Protein AF-A0A7R9DHL1-F1 (afdb_monomer)

Secondary structure (DSSP, 8-state):
--TTSSSPPP--HHHHHHHH-SS-EEEE-STTHHHHHHHHHHHHHHHHHHHHHHHHH--S-PPPPP-GGG-EEEESS-TT------TTS-TTHHHHHHH-HHHHHT-TT----S-TT-TTSHHHHHHHHHHHHHHHHHHHHSPPP-

Organism: Timema cristinae (NCBI:txid61476)

Solvent-accessible surface area (backbone atoms only — not comparable to full-atom values): 8858 Å² total; per-residue (Å²): 96,45,98,81,67,83,44,86,60,90,76,58,61,58,58,52,50,66,75,68,51,72,72,40,77,46,77,38,78,45,59,26,22,29,46,56,57,54,51,44,53,56,40,45,57,49,53,48,53,54,46,53,55,52,51,73,71,44,94,60,93,73,76,81,75,83,59,60,86,59,45,48,76,47,54,60,34,49,53,91,36,72,69,78,84,55,85,90,50,63,90,56,46,53,55,37,50,75,76,38,45,69,53,57,74,68,45,74,84,73,89,67,65,65,40,70,87,38,64,91,24,67,36,5,38,52,46,50,52,50,50,54,51,54,52,49,51,48,66,73,70,50,82,79,84,129

Radius of gyration: 20.87 Å; Cα contacts (8 Å, |Δi|>4): 141; chains: 1; bounding box: 52×32×58 Å

Mean predicted aligned error: 5.79 Å

Foldseek 3Di:
DPPVPPDDDDDQLLVVCVVVAPDEEEEAQFWLQQVSVVSNVVSQVVQQVVLVVVPVVDPDPDDDRGRNVNYHYHYPDHNHGGDDPDPQADSSNVVCCVPPVLCVVVGPDDDADDDCCDCVGPNVVSNVVVVVVVVVCCVVPDDDDD

Sequence (146 aa):
FFQTYTQYIPLSVYDLQTWMGVPSIYVYDCSNAGIIVDSFKQFAEQHEKEYEQVALQNRGPANPPPSFKYCIQLAACAANQILPMNPDLPADIFTSCLTTPIKIALKWPTRIPGQLNDRRTMLGELNWIFTAITDTIAWNTLPRGE

Nearest PDB structures (foldseek):
  7uxh-assembly1_E  TM=9.152E-01  e=3.691E-14  Homo sapiens

pLDDT: mean 91.0, std 9.17, range [41.81, 98.44]

Structure (mmCIF, N/CA/C/O backbone):
data_AF-A0A7R9DHL1-F1
#
_entry.id   AF-A0A7R9DHL1-F1
#
loop_
_atom_site.group_PDB
_atom_site.id
_atom_site.type_symbol
_atom_site.label_atom_id
_atom_site.label_alt_id
_atom_site.label_comp_id
_atom_site.label_asym_id
_atom_site.label_entity_id
_atom_site.label_seq_id
_atom_site.pdbx_PDB_ins_code
_atom_site.Cartn_x
_atom_site.Cartn_y
_atom_site.Cartn_z
_atom_site.occupancy
_atom_site.B_iso_or_equiv
_atom_site.auth_seq_id
_atom_site.auth_comp_id
_atom_site.auth_asym_id
_atom_site.auth_atom_id
_atom_site.pdbx_PDB_model_num
ATOM 1 N N . PHE A 1 1 ? 8.910 12.289 13.750 1.00 83.50 1 PHE A N 1
ATOM 2 C CA . PHE A 1 1 ? 10.276 12.537 14.258 1.00 83.50 1 PHE A CA 1
ATOM 3 C C . PHE A 1 1 ? 10.240 13.684 15.245 1.00 83.50 1 PHE A C 1
ATOM 5 O O . PHE A 1 1 ? 9.413 14.574 15.072 1.00 83.50 1 PHE A O 1
ATOM 12 N N . PHE A 1 2 ? 11.116 13.683 16.252 1.00 85.31 2 PHE A N 1
ATOM 13 C CA . PHE A 1 2 ? 11.370 14.906 17.021 1.00 85.31 2 PHE A CA 1
ATOM 14 C C . PHE A 1 2 ? 11.989 15.972 16.105 1.00 85.31 2 PHE A C 1
ATOM 16 O O . PHE A 1 2 ? 12.548 15.628 15.064 1.00 85.31 2 PHE A O 1
ATOM 23 N N . GLN A 1 3 ? 11.899 17.252 16.469 1.00 83.50 3 GLN A N 1
ATOM 24 C CA . GLN A 1 3 ? 12.287 18.373 15.597 1.00 83.50 3 GLN A CA 1
ATOM 25 C C . GLN A 1 3 ? 13.745 18.296 15.099 1.00 83.50 3 GLN A C 1
ATOM 27 O O . GLN A 1 3 ? 14.070 18.825 14.041 1.00 83.50 3 GLN A O 1
ATOM 32 N N . THR A 1 4 ? 14.615 17.600 15.834 1.00 91.19 4 THR A N 1
ATOM 33 C CA . THR A 1 4 ? 16.025 17.370 15.484 1.00 91.19 4 THR A CA 1
ATOM 34 C C . THR A 1 4 ? 16.271 16.127 14.622 1.00 91.19 4 THR A C 1
ATOM 36 O O . THR A 1 4 ? 17.418 15.849 14.295 1.00 91.19 4 THR A O 1
ATOM 39 N N . TYR A 1 5 ? 15.239 15.349 14.280 1.00 88.38 5 TYR A N 1
ATOM 40 C CA . TYR A 1 5 ? 15.317 14.103 13.497 1.00 88.38 5 TYR A CA 1
ATOM 41 C C . TYR A 1 5 ? 16.211 12.998 14.085 1.00 88.38 5 TYR A C 1
ATOM 43 O O . TYR A 1 5 ? 16.538 12.032 13.405 1.00 88.38 5 TYR A O 1
ATOM 51 N N . THR A 1 6 ? 16.571 13.095 15.365 1.00 91.12 6 THR A N 1
ATOM 52 C CA . THR A 1 6 ? 17.427 12.109 16.046 1.00 91.12 6 THR A CA 1
ATOM 53 C C . THR A 1 6 ? 16.645 10.990 16.727 1.00 91.12 6 THR A C 1
ATOM 55 O O . THR A 1 6 ? 17.228 9.982 17.115 1.00 91.12 6 THR A O 1
ATOM 58 N N . GLN A 1 7 ? 15.332 11.163 16.898 1.00 88.56 7 GLN A N 1
ATOM 59 C CA . GLN A 1 7 ? 14.464 10.209 17.583 1.00 88.56 7 GLN A CA 1
ATOM 60 C C . GLN A 1 7 ? 13.172 9.977 16.800 1.00 88.56 7 GLN A C 1
ATOM 62 O O . GLN A 1 7 ? 12.530 10.915 16.301 1.00 88.56 7 GLN A O 1
ATOM 67 N N . TYR A 1 8 ? 12.775 8.708 16.741 1.00 91.19 8 TYR A N 1
ATOM 68 C CA . TYR A 1 8 ? 11.456 8.295 16.287 1.00 91.19 8 TYR A CA 1
ATOM 69 C C . TYR A 1 8 ? 10.449 8.535 17.411 1.00 91.19 8 TYR A C 1
ATOM 71 O O . TYR A 1 8 ? 10.680 8.143 18.552 1.00 91.19 8 TYR A O 1
ATOM 79 N N . ILE A 1 9 ? 9.338 9.190 17.080 1.00 94.19 9 ILE A N 1
ATOM 80 C CA . ILE A 1 9 ? 8.208 9.359 17.997 1.00 94.19 9 ILE A CA 1
ATOM 81 C C . ILE A 1 9 ? 7.159 8.337 17.563 1.00 94.19 9 ILE A C 1
ATOM 83 O O . ILE A 1 9 ? 6.799 8.357 16.381 1.00 94.19 9 ILE A O 1
ATOM 87 N N . PRO A 1 10 ? 6.697 7.444 18.455 1.00 94.44 10 PRO A N 1
ATOM 88 C CA . PRO A 1 10 ? 5.638 6.509 18.117 1.00 94.44 10 PRO A CA 1
ATOM 89 C C . PRO A 1 10 ? 4.345 7.278 17.832 1.00 94.44 10 PRO A C 1
ATOM 91 O O . PRO A 1 10 ? 3.994 8.207 18.557 1.00 94.44 10 PRO A O 1
ATOM 94 N N . LEU A 1 11 ? 3.645 6.880 16.773 1.00 94.56 11 LEU A N 1
ATOM 95 C CA . LEU A 1 11 ? 2.317 7.379 16.439 1.00 94.56 11 LEU A CA 1
ATOM 96 C C . LEU A 1 11 ? 1.313 6.242 16.620 1.00 94.56 11 LEU A C 1
ATOM 98 O O . LEU A 1 11 ? 1.523 5.150 16.092 1.00 94.56 11 LEU A O 1
ATOM 102 N N . SER A 1 12 ? 0.232 6.501 17.354 1.00 95.50 12 SER A N 1
ATOM 103 C CA . SER A 1 12 ? -0.844 5.529 17.530 1.00 95.50 12 SER A CA 1
ATOM 104 C C . SER A 1 12 ? -1.665 5.386 16.249 1.00 95.50 12 SER A C 1
ATOM 106 O O . SER A 1 12 ? -2.040 6.377 15.621 1.00 95.50 12 SER A O 1
ATOM 108 N N . VAL A 1 13 ? -1.996 4.146 15.884 1.00 95.56 13 VAL A N 1
ATOM 109 C CA . VAL A 1 13 ? -2.911 3.868 14.765 1.00 95.56 13 VAL A CA 1
ATOM 110 C C . VAL A 1 13 ? -4.326 4.373 15.076 1.00 95.56 13 VAL A C 1
ATOM 112 O O . VAL A 1 13 ? -5.003 4.852 14.172 1.00 95.56 13 VAL A O 1
ATOM 115 N N . TYR A 1 14 ? -4.735 4.345 16.347 1.00 94.50 14 TYR A N 1
ATOM 116 C CA . TYR A 1 14 ? -6.008 4.900 16.819 1.00 94.50 14 TYR A CA 1
ATOM 117 C C . TYR A 1 14 ? -6.125 6.407 16.526 1.00 94.50 14 TYR A C 1
ATOM 119 O O . TYR A 1 14 ? -7.103 6.885 15.946 1.00 94.50 14 TYR A O 1
ATOM 127 N N . ASP A 1 15 ? -5.075 7.167 16.847 1.00 94.62 15 ASP A N 1
ATOM 128 C CA . ASP A 1 15 ? -5.051 8.609 16.586 1.00 94.62 15 ASP A CA 1
ATOM 129 C C . ASP A 1 15 ? -5.069 8.886 15.078 1.00 94.62 15 ASP A C 1
ATOM 131 O O . ASP A 1 15 ? -5.818 9.738 14.601 1.00 94.62 15 ASP A O 1
ATOM 135 N N . LEU A 1 16 ? -4.302 8.108 14.304 1.00 94.56 16 LEU A N 1
ATOM 136 C CA . LEU A 1 16 ? -4.268 8.214 12.846 1.00 94.56 16 LEU A CA 1
ATOM 137 C C . LEU A 1 16 ? -5.649 7.973 12.210 1.00 94.56 16 LEU A C 1
ATOM 139 O O . LEU A 1 16 ? -6.032 8.699 11.292 1.00 94.56 16 LEU A O 1
ATOM 143 N N . GLN A 1 17 ? -6.396 6.973 12.686 1.00 92.62 17 GLN A N 1
ATOM 144 C CA . GLN A 1 17 ? -7.772 6.706 12.252 1.00 92.62 17 GLN A CA 1
ATOM 145 C C . GLN A 1 17 ? -8.685 7.901 12.518 1.00 92.62 17 GLN A C 1
ATOM 147 O O . GLN A 1 17 ? -9.411 8.338 11.623 1.00 92.62 17 GLN A O 1
ATOM 152 N N . THR A 1 18 ? -8.595 8.459 13.725 1.00 90.81 18 THR A N 1
ATOM 153 C CA . THR A 1 18 ? -9.399 9.610 14.145 1.00 90.81 18 THR A CA 1
ATOM 154 C C . THR A 1 18 ? -9.125 10.842 13.284 1.00 90.81 18 THR A C 1
ATOM 156 O O . THR A 1 18 ? -10.057 11.539 12.891 1.00 90.81 18 THR A O 1
ATOM 159 N N . TRP A 1 19 ? -7.857 11.118 12.967 1.00 94.12 19 TRP A N 1
ATOM 160 C CA . TRP A 1 19 ? -7.483 12.305 12.190 1.00 94.12 19 TRP A CA 1
ATOM 161 C C . TRP A 1 19 ? -7.884 12.217 10.719 1.00 94.12 19 TRP A C 1
ATOM 163 O O . TRP A 1 19 ? -8.256 13.226 10.125 1.00 94.12 19 TRP A O 1
ATOM 173 N N . MET A 1 20 ? -7.785 11.027 10.125 1.00 93.56 20 MET A N 1
ATOM 174 C CA . MET A 1 20 ? -8.052 10.824 8.699 1.00 93.56 20 MET A CA 1
ATOM 175 C C . MET A 1 20 ? -9.540 10.637 8.393 1.00 93.56 20 MET A C 1
ATOM 177 O O . MET A 1 20 ? -9.999 11.036 7.324 1.00 93.56 20 MET A O 1
ATOM 181 N N . GLY A 1 21 ? -10.293 10.030 9.314 1.00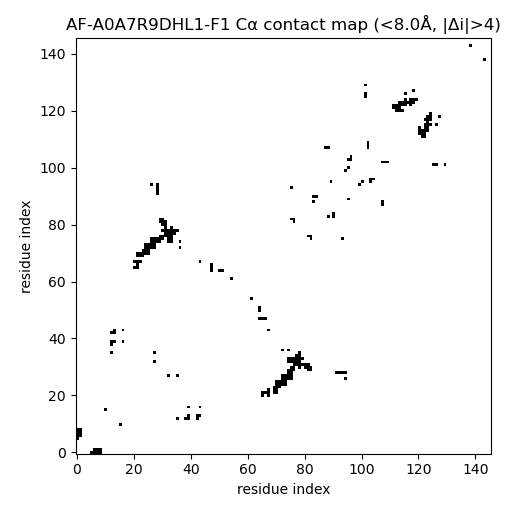 89.88 21 GLY A N 1
ATOM 182 C CA . GLY A 1 21 ? -11.707 9.729 9.122 1.00 89.88 21 GLY A CA 1
ATOM 183 C C . GLY A 1 21 ? -11.981 8.676 8.039 1.00 89.88 21 GLY A C 1
ATOM 184 O O . GLY A 1 21 ? -11.100 7.920 7.614 1.00 89.88 21 GLY A O 1
ATOM 185 N N . VAL A 1 22 ? -13.246 8.619 7.609 1.00 91.62 22 VAL A N 1
ATOM 186 C CA . VAL A 1 22 ? -13.775 7.638 6.647 1.00 91.62 22 VAL A CA 1
ATOM 187 C C . VAL A 1 22 ? -14.493 8.342 5.481 1.00 91.62 22 VAL A C 1
ATOM 189 O O . VAL A 1 22 ? -15.138 9.366 5.717 1.00 91.62 22 VAL A O 1
ATOM 192 N N . PRO A 1 23 ? -14.458 7.802 4.244 1.00 94.81 23 PRO A N 1
ATOM 193 C CA . PRO A 1 23 ? -13.642 6.675 3.780 1.00 94.81 23 PRO A CA 1
ATOM 194 C C . PRO A 1 23 ? -12.193 7.097 3.480 1.00 94.81 23 PRO A C 1
ATOM 196 O O . PRO A 1 23 ? -11.936 8.222 3.056 1.00 94.81 23 PRO A O 1
ATOM 199 N N . SER A 1 24 ? -11.240 6.183 3.659 1.00 95.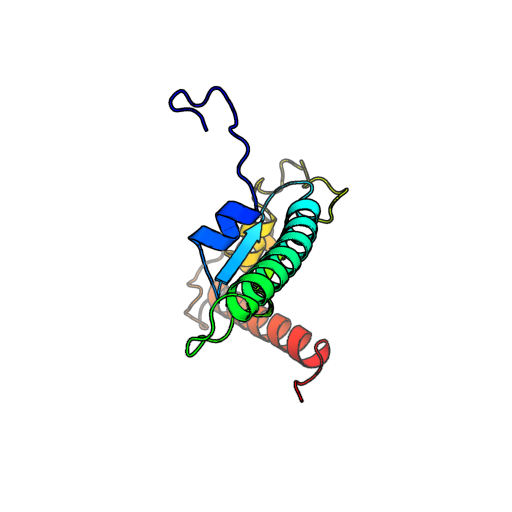69 24 SER A N 1
ATOM 200 C CA . SER A 1 24 ? -9.808 6.463 3.473 1.00 95.69 24 SER A CA 1
ATOM 201 C C . SER A 1 24 ? -9.043 5.257 2.914 1.00 95.69 24 SER A C 1
ATOM 203 O O . SER A 1 24 ? -9.460 4.109 3.065 1.00 95.69 24 SER A O 1
ATOM 205 N N . ILE A 1 25 ? -7.925 5.516 2.229 1.00 97.12 25 ILE A N 1
ATOM 206 C CA . ILE A 1 25 ? -7.006 4.488 1.723 1.00 97.12 25 ILE A CA 1
ATOM 207 C C . ILE A 1 25 ? -5.623 4.677 2.344 1.00 97.12 25 ILE A C 1
ATOM 209 O O . ILE A 1 25 ? -5.099 5.790 2.374 1.00 97.12 25 ILE A O 1
ATOM 213 N N . TYR A 1 26 ? -5.032 3.584 2.821 1.00 97.81 26 TYR A N 1
ATOM 214 C CA . TYR A 1 26 ? -3.714 3.569 3.448 1.00 97.81 26 TYR A CA 1
ATOM 215 C C . TYR A 1 26 ? -2.775 2.632 2.696 1.00 97.81 26 TYR A C 1
ATOM 217 O O . TYR A 1 26 ? -3.153 1.518 2.329 1.00 97.81 26 TYR A O 1
ATOM 225 N N . VAL A 1 27 ? -1.536 3.080 2.500 1.00 98.25 27 VAL A N 1
ATOM 226 C CA . VAL A 1 27 ? -0.464 2.301 1.876 1.00 98.25 27 VAL A CA 1
ATOM 227 C C . VAL A 1 27 ? 0.718 2.265 2.841 1.00 98.25 27 VAL A C 1
ATOM 229 O O . VAL A 1 27 ? 1.294 3.306 3.153 1.00 98.25 27 VAL A O 1
ATOM 232 N N . TYR A 1 28 ? 1.064 1.074 3.327 1.00 98.06 28 TYR A N 1
ATOM 233 C CA . TYR A 1 28 ? 2.157 0.850 4.273 1.00 98.06 28 TYR A CA 1
ATOM 234 C C . TYR A 1 28 ? 3.324 0.155 3.572 1.00 98.06 28 TYR A C 1
ATOM 236 O O . TYR A 1 28 ? 3.323 -1.067 3.403 1.00 98.06 28 TYR A O 1
ATOM 244 N N . ASP A 1 29 ? 4.322 0.941 3.170 1.00 98.12 29 ASP A N 1
ATOM 245 C CA . ASP A 1 29 ? 5.574 0.442 2.596 1.00 98.12 29 ASP A CA 1
ATOM 246 C C . ASP A 1 29 ? 6.664 0.367 3.669 1.00 98.12 29 ASP A C 1
ATOM 248 O O . ASP A 1 29 ? 7.502 1.256 3.826 1.00 98.12 29 ASP A O 1
ATOM 252 N N . CYS A 1 30 ? 6.577 -0.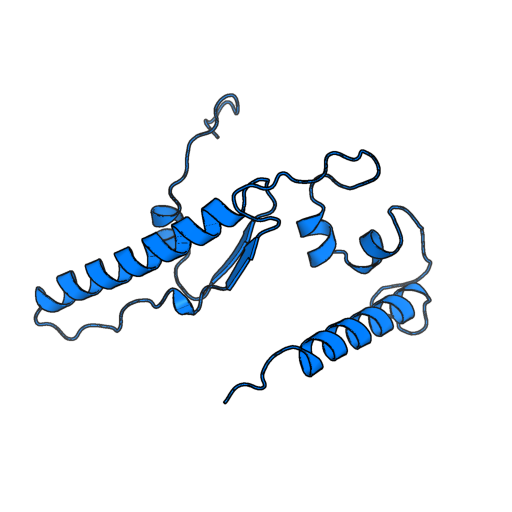670 4.498 1.00 97.44 30 CYS A N 1
ATOM 253 C CA . CYS A 1 30 ? 7.542 -0.940 5.552 1.00 97.44 30 CYS A CA 1
ATOM 254 C C . CYS A 1 30 ? 7.600 -2.436 5.888 1.00 97.44 30 CYS A C 1
ATOM 256 O O . CYS A 1 30 ? 6.698 -3.215 5.569 1.00 97.44 30 CYS A O 1
ATOM 258 N N . SER A 1 31 ? 8.683 -2.840 6.552 1.00 98.00 31 SER A N 1
ATOM 259 C CA . SER A 1 31 ? 8.782 -4.169 7.163 1.00 98.00 31 SER A CA 1
ATOM 260 C C . SER A 1 31 ? 7.742 -4.319 8.271 1.00 98.00 31 SER A C 1
ATOM 262 O O . SER A 1 31 ? 7.416 -3.350 8.956 1.00 98.00 31 SER A O 1
ATOM 264 N N . ASN A 1 32 ? 7.237 -5.537 8.454 1.00 98.12 32 ASN A N 1
ATOM 265 C CA . ASN A 1 32 ? 6.213 -5.876 9.439 1.00 98.12 32 ASN A CA 1
ATOM 266 C C . ASN A 1 32 ? 4.887 -5.106 9.259 1.00 98.12 32 ASN A C 1
ATOM 268 O O . ASN A 1 32 ? 4.114 -4.989 10.210 1.00 98.12 32 ASN A O 1
ATOM 272 N N . ALA A 1 33 ? 4.588 -4.609 8.050 1.00 98.38 33 ALA A N 1
ATOM 273 C CA . ALA A 1 33 ? 3.405 -3.786 7.770 1.00 98.38 33 ALA A CA 1
ATOM 274 C C . ALA A 1 33 ? 2.073 -4.451 8.164 1.00 98.38 33 ALA A C 1
ATOM 276 O O . ALA A 1 33 ? 1.128 -3.758 8.540 1.00 98.38 33 ALA A O 1
ATOM 277 N N . GLY A 1 34 ? 1.999 -5.787 8.154 1.00 98.25 34 GLY A N 1
ATOM 278 C CA . GLY A 1 34 ? 0.831 -6.527 8.639 1.00 98.25 34 GLY A CA 1
ATOM 279 C C . GLY A 1 34 ? 0.446 -6.209 10.091 1.00 98.25 34 GLY A C 1
ATOM 280 O O . GLY A 1 34 ? -0.741 -6.195 10.394 1.00 98.25 34 GLY A O 1
ATOM 281 N N . ILE A 1 35 ? 1.406 -5.846 10.957 1.00 98.25 35 ILE A N 1
ATOM 282 C CA . ILE A 1 35 ? 1.116 -5.409 12.336 1.00 98.25 35 ILE A CA 1
ATOM 283 C C . ILE A 1 35 ? 0.200 -4.182 12.323 1.00 98.25 35 ILE A C 1
ATOM 285 O O . ILE A 1 35 ? -0.751 -4.114 13.094 1.00 98.25 35 ILE A O 1
ATOM 289 N N . ILE A 1 36 ? 0.461 -3.229 11.423 1.00 98.12 36 ILE A N 1
ATOM 290 C CA . ILE A 1 36 ? -0.321 -1.994 11.321 1.00 98.12 36 ILE A CA 1
ATOM 291 C C . ILE A 1 36 ? -1.759 -2.322 10.912 1.00 98.12 36 ILE A C 1
ATOM 293 O O . ILE A 1 36 ? -2.692 -1.795 11.512 1.00 98.12 36 ILE A O 1
ATOM 297 N N . VAL A 1 37 ? -1.939 -3.229 9.947 1.00 97.75 37 VAL A N 1
ATOM 298 C CA . VAL A 1 37 ? -3.268 -3.658 9.479 1.00 97.75 37 VAL A CA 1
ATOM 299 C C . VAL A 1 37 ? -4.054 -4.357 10.587 1.00 97.75 37 VAL A C 1
ATOM 301 O O . VAL A 1 37 ? -5.242 -4.081 10.767 1.00 97.75 37 VAL A O 1
ATOM 304 N N . ASP A 1 38 ? -3.403 -5.238 11.345 1.00 97.38 38 ASP A N 1
ATOM 305 C CA . ASP A 1 38 ? -4.039 -5.956 12.451 1.00 97.38 38 ASP A CA 1
ATOM 306 C C . ASP A 1 38 ? -4.430 -4.996 13.583 1.00 97.38 38 ASP A C 1
ATOM 308 O O . ASP A 1 38 ? -5.565 -5.033 14.063 1.00 97.38 38 ASP A O 1
ATOM 312 N N . SER A 1 39 ? -3.539 -4.071 13.953 1.00 97.19 39 SER A N 1
ATOM 313 C CA . SER A 1 39 ? -3.840 -3.014 14.923 1.00 97.19 39 SER A CA 1
ATOM 314 C C . SER A 1 39 ? -4.963 -2.092 14.445 1.00 97.19 39 SER A C 1
ATOM 316 O O . SER A 1 39 ? -5.846 -1.757 15.230 1.00 97.19 39 SER A O 1
ATOM 318 N N . PHE A 1 40 ? -4.989 -1.716 13.163 1.00 97.00 40 PHE A N 1
ATOM 319 C CA . PHE A 1 40 ? -6.054 -0.885 12.597 1.00 97.00 40 PHE A CA 1
ATOM 320 C C . PHE A 1 40 ? -7.424 -1.539 12.783 1.00 97.00 40 PHE A C 1
ATOM 322 O O . PHE A 1 40 ? -8.369 -0.874 13.199 1.00 97.00 40 PHE A O 1
ATOM 329 N N . LYS A 1 41 ? -7.549 -2.844 12.515 1.00 95.19 41 LYS A N 1
ATOM 330 C CA . LYS A 1 41 ? -8.817 -3.567 12.708 1.00 95.19 41 LYS A CA 1
ATOM 331 C C . LYS A 1 41 ? -9.261 -3.552 14.170 1.00 95.19 41 LYS A C 1
ATOM 333 O O . LYS A 1 41 ? -10.410 -3.228 14.446 1.00 95.19 41 LYS A O 1
ATOM 338 N N . GLN A 1 42 ? -8.341 -3.828 15.095 1.00 95.62 42 GLN A N 1
ATOM 339 C CA . GLN A 1 42 ? -8.632 -3.804 16.532 1.00 95.62 42 GLN A CA 1
ATOM 340 C C . GLN A 1 42 ? -9.110 -2.420 16.993 1.00 95.62 42 GLN A C 1
ATOM 342 O O . GLN A 1 42 ? -10.103 -2.311 17.710 1.00 95.62 42 GLN A O 1
ATOM 347 N N . PHE A 1 43 ? -8.439 -1.355 16.552 1.00 95.19 43 PHE A N 1
ATOM 348 C CA . PHE A 1 43 ? -8.818 0.012 16.906 1.00 95.19 43 PHE A CA 1
ATOM 349 C C . PHE A 1 43 ? -10.105 0.480 16.218 1.00 95.19 43 PHE A C 1
ATOM 351 O O . PHE A 1 43 ? -10.874 1.220 16.824 1.00 95.19 43 PHE A O 1
ATOM 358 N N . ALA A 1 44 ? -10.404 -0.010 15.013 1.00 93.50 44 ALA A N 1
ATOM 359 C CA . ALA A 1 44 ? -11.678 0.243 14.346 1.00 93.50 44 ALA A CA 1
ATOM 360 C C . ALA A 1 44 ? -12.864 -0.357 15.126 1.00 93.50 44 ALA A C 1
ATOM 362 O O . ALA A 1 44 ? -13.859 0.331 15.341 1.00 93.50 44 ALA A O 1
ATOM 363 N N . GLU A 1 45 ? -12.743 -1.602 15.602 1.00 92.44 45 GLU A N 1
ATOM 364 C CA . GLU A 1 45 ? -13.759 -2.233 16.462 1.00 92.44 45 GLU A CA 1
ATOM 365 C C . GLU A 1 45 ? -13.913 -1.500 17.802 1.00 92.44 45 GLU A C 1
ATOM 367 O O . GLU A 1 45 ? -15.016 -1.382 18.337 1.00 92.44 45 GLU A O 1
ATOM 372 N N . GLN A 1 46 ? -12.804 -1.009 18.361 1.00 92.31 46 GLN A N 1
ATOM 373 C CA . GLN A 1 46 ? -12.821 -0.220 19.589 1.00 92.31 46 GLN A CA 1
ATOM 374 C C . GLN A 1 46 ? -13.557 1.116 19.389 1.00 92.31 46 GLN A C 1
ATOM 376 O O . GLN A 1 46 ? -14.423 1.453 20.194 1.00 92.31 46 GLN A O 1
ATOM 381 N N . HIS A 1 47 ? -13.275 1.834 18.298 1.00 89.94 47 HIS A N 1
ATOM 382 C CA . HIS A 1 47 ? -13.964 3.077 17.940 1.00 89.94 47 HIS A CA 1
ATOM 383 C C . HIS A 1 47 ? -15.480 2.896 17.804 1.00 89.94 47 HIS A C 1
ATOM 385 O O . HIS A 1 47 ? -16.247 3.742 18.263 1.00 89.94 47 HIS A O 1
ATOM 391 N N . GLU A 1 48 ? -15.918 1.798 17.184 1.00 88.25 48 GLU A N 1
ATOM 392 C CA . GLU A 1 48 ? -17.340 1.492 17.016 1.00 88.25 48 GLU A CA 1
ATOM 393 C C . GLU A 1 48 ? -18.029 1.278 18.374 1.00 88.25 48 GLU A C 1
ATOM 395 O O . GLU A 1 48 ? -19.035 1.929 18.663 1.00 88.25 48 GLU A O 1
ATOM 400 N N . LYS A 1 49 ? -17.428 0.472 19.262 1.00 89.25 49 LYS A N 1
ATOM 401 C CA . LYS A 1 49 ? -17.943 0.237 20.625 1.00 89.25 49 LYS A CA 1
ATOM 402 C C . LYS A 1 49 ? -18.036 1.521 21.448 1.00 89.25 49 LYS A C 1
ATOM 404 O O . LYS A 1 49 ? -19.011 1.721 22.171 1.00 89.25 49 LYS A O 1
ATOM 409 N N . GLU A 1 50 ? -17.030 2.388 21.367 1.00 89.31 50 GLU A N 1
ATOM 410 C CA . GLU A 1 50 ? -17.035 3.671 22.078 1.00 89.31 50 GLU A CA 1
ATOM 411 C C . GLU A 1 50 ? -18.148 4.593 21.569 1.00 89.31 50 GLU A C 1
ATOM 413 O O . GLU A 1 50 ? -18.840 5.231 22.366 1.00 89.31 50 GLU A O 1
ATOM 418 N N . TYR A 1 51 ? -18.386 4.614 20.255 1.00 85.25 51 TYR A N 1
ATOM 419 C CA . TYR A 1 51 ? -19.476 5.392 19.674 1.00 85.25 51 TYR A CA 1
ATOM 420 C C . TYR A 1 51 ? -20.849 4.893 20.136 1.00 85.25 51 TYR A C 1
ATOM 422 O O . TYR A 1 51 ? -21.704 5.695 20.515 1.00 85.25 51 TYR A O 1
ATOM 430 N N . GLU A 1 52 ? -21.059 3.574 20.156 1.00 85.19 52 GLU A N 1
ATOM 431 C CA . GLU A 1 52 ? -22.295 2.964 20.656 1.00 85.19 52 GLU A CA 1
ATOM 432 C C . GLU A 1 52 ? -22.558 3.327 22.124 1.00 85.19 52 GLU A C 1
ATOM 434 O O . GLU A 1 52 ? -23.680 3.683 22.489 1.00 85.19 52 GLU A O 1
ATOM 439 N N . GLN A 1 53 ? -21.525 3.309 22.971 1.00 86.44 53 GLN A N 1
ATOM 440 C CA . GLN A 1 53 ? -21.648 3.698 24.379 1.00 86.44 53 GLN A CA 1
ATOM 441 C C . GLN A 1 53 ? -22.051 5.167 24.546 1.00 86.44 53 GLN A C 1
ATOM 443 O O . GLN A 1 53 ? -22.937 5.475 25.348 1.00 86.44 53 GLN A O 1
ATOM 448 N N . VAL A 1 54 ? -21.447 6.071 23.770 1.00 84.75 54 VAL A N 1
ATOM 449 C CA . VAL A 1 54 ? -21.800 7.500 23.786 1.00 84.75 54 VAL A CA 1
ATOM 450 C C . VAL A 1 54 ? -23.228 7.717 23.277 1.00 84.75 54 VAL A C 1
ATOM 452 O O . VAL A 1 54 ? -23.972 8.517 23.851 1.00 84.75 54 VAL A O 1
ATOM 455 N N . ALA A 1 55 ? -23.649 6.983 22.245 1.00 82.75 55 ALA A N 1
ATOM 456 C CA . ALA A 1 55 ? -25.008 7.051 21.713 1.00 82.75 55 ALA A CA 1
ATOM 457 C C . ALA A 1 55 ? -26.059 6.573 22.731 1.00 82.75 55 ALA A C 1
ATOM 459 O O . ALA A 1 55 ? -27.114 7.189 22.858 1.00 82.75 55 ALA A O 1
ATOM 460 N N . LEU A 1 56 ? -25.766 5.529 23.514 1.00 81.69 56 LEU A N 1
ATOM 461 C CA . LEU A 1 56 ? -26.649 5.055 24.589 1.00 81.69 56 LEU A CA 1
ATOM 462 C C . LEU A 1 56 ? -26.797 6.075 25.731 1.00 81.69 56 LEU A C 1
ATOM 464 O O . LEU A 1 56 ? -27.845 6.135 26.379 1.00 81.69 56 LEU A O 1
ATOM 468 N N . GLN A 1 57 ? -25.761 6.878 25.989 1.00 81.94 57 GLN A N 1
ATOM 469 C CA . GLN A 1 57 ? -25.780 7.923 27.017 1.00 81.94 57 GLN A CA 1
ATOM 470 C C . GLN A 1 57 ? -26.502 9.198 26.549 1.00 81.94 57 GLN A C 1
ATOM 472 O O . GLN A 1 57 ? -27.197 9.838 27.342 1.00 81.94 57 GLN A O 1
ATOM 477 N N . ASN A 1 58 ? -26.396 9.550 25.266 1.00 76.25 58 ASN A N 1
ATOM 478 C CA . ASN A 1 58 ? -27.016 10.744 24.695 1.00 76.25 58 ASN A CA 1
ATOM 479 C C . ASN A 1 58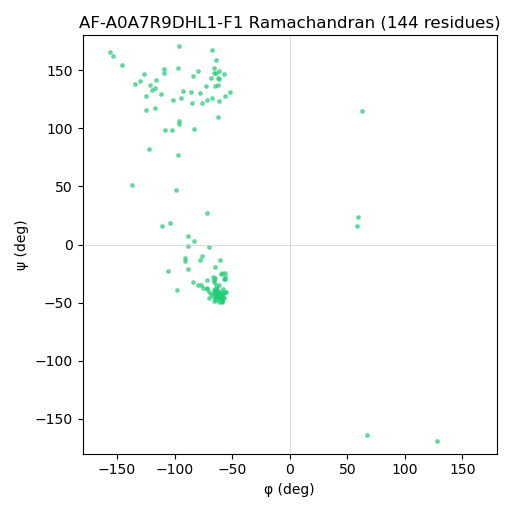 ? -28.370 10.426 24.036 1.00 76.25 58 ASN A C 1
ATOM 481 O O . ASN A 1 58 ? -28.432 9.969 22.903 1.00 76.25 58 ASN A O 1
ATOM 485 N N . ARG A 1 59 ? -29.484 10.771 24.703 1.00 66.69 59 ARG A N 1
ATOM 486 C CA . ARG A 1 59 ? -30.873 10.598 24.201 1.00 66.69 59 ARG A CA 1
ATOM 487 C C . ARG A 1 59 ? -31.282 11.565 23.065 1.00 66.69 59 ARG A C 1
ATOM 489 O O . ARG A 1 59 ? -32.452 11.930 22.962 1.00 66.69 59 ARG A O 1
ATOM 496 N N . GLY A 1 60 ? -30.332 12.045 22.266 1.00 65.69 60 GLY A N 1
ATOM 497 C CA . GLY A 1 60 ? -30.581 12.921 21.115 1.00 65.69 60 GLY A CA 1
ATOM 498 C C . GLY A 1 60 ? -30.650 12.141 19.795 1.00 65.69 60 GLY A C 1
ATOM 499 O O . GLY A 1 60 ? -30.322 10.956 19.773 1.00 65.69 60 GLY A O 1
ATOM 500 N N . PRO A 1 61 ? -31.052 12.777 18.678 1.00 59.62 61 PRO A N 1
ATOM 501 C CA . PRO A 1 61 ? -30.927 12.165 17.358 1.00 59.62 61 PRO A CA 1
ATOM 502 C C . PRO A 1 61 ? -29.441 11.922 17.056 1.00 59.62 61 PRO A C 1
ATOM 504 O O . PRO A 1 61 ? -28.672 12.868 16.889 1.00 59.62 61 PRO A O 1
ATOM 507 N N . ALA A 1 62 ? -29.030 10.653 17.045 1.00 66.69 62 ALA A N 1
ATOM 508 C CA . ALA A 1 62 ? -27.653 10.255 16.787 1.00 66.69 62 ALA A CA 1
ATOM 509 C C . ALA A 1 62 ? -27.406 10.138 15.277 1.00 66.69 62 ALA A C 1
ATOM 511 O O . ALA A 1 62 ? -28.174 9.494 14.560 1.00 66.69 62 ALA A O 1
ATOM 512 N N . ASN A 1 63 ? -26.316 10.740 14.799 1.00 71.25 63 ASN A N 1
ATOM 513 C CA . ASN A 1 63 ? -25.774 10.398 13.488 1.00 71.25 63 ASN A CA 1
ATOM 514 C C . ASN A 1 63 ? -25.264 8.945 13.519 1.00 71.25 63 ASN A C 1
ATOM 516 O O . ASN A 1 63 ? -24.877 8.459 14.584 1.00 71.25 63 ASN A O 1
ATOM 520 N N . PRO A 1 64 ? -25.260 8.230 12.383 1.00 76.00 64 PRO A N 1
ATOM 521 C CA . PRO A 1 64 ? -24.660 6.905 12.334 1.00 76.00 64 PRO A CA 1
ATOM 522 C C . PRO A 1 64 ? -23.151 6.983 12.643 1.00 76.00 64 PRO A C 1
ATOM 524 O O . PRO A 1 64 ? -22.501 7.949 12.222 1.00 76.00 64 PRO A O 1
ATOM 527 N N . PRO A 1 65 ? -22.582 5.984 13.349 1.00 79.94 65 PRO A N 1
ATOM 528 C CA . PRO A 1 65 ? -21.146 5.918 13.602 1.00 79.94 65 PRO A CA 1
ATOM 529 C C . PRO A 1 65 ? -20.342 5.926 12.295 1.00 79.94 65 PRO A C 1
ATOM 531 O O . PRO A 1 65 ? -20.781 5.344 11.295 1.00 79.94 65 PRO A O 1
ATOM 534 N N . PRO A 1 66 ? -19.138 6.529 12.285 1.00 84.50 66 PRO A N 1
ATOM 535 C CA . PRO A 1 66 ? -18.213 6.351 11.176 1.00 84.50 66 PRO A CA 1
ATOM 536 C C . PRO A 1 66 ? -17.834 4.870 11.063 1.00 84.50 66 PRO A C 1
ATOM 538 O O . PRO A 1 66 ? -17.330 4.271 12.009 1.00 84.50 66 PRO A O 1
ATOM 541 N N . SER A 1 67 ? -18.059 4.274 9.891 1.00 89.00 67 SER A N 1
ATOM 542 C CA . SER A 1 67 ? -17.697 2.878 9.645 1.00 89.00 67 SER A CA 1
ATOM 543 C C . SER A 1 67 ? -16.336 2.788 8.965 1.00 89.00 67 SER A C 1
ATOM 545 O O . SER A 1 67 ? -16.193 3.041 7.766 1.00 89.00 67 SER A O 1
ATOM 547 N N . PHE A 1 68 ? -15.329 2.362 9.724 1.00 91.31 68 PHE A N 1
ATOM 548 C CA . PHE A 1 68 ? -13.979 2.108 9.211 1.00 91.31 68 PHE A CA 1
ATOM 549 C C . PHE A 1 68 ? -13.901 0.876 8.290 1.00 91.31 68 PHE A C 1
ATOM 551 O O . PHE A 1 68 ? -12.856 0.614 7.700 1.00 91.31 68 PHE A O 1
ATOM 558 N N . LYS A 1 69 ? -15.009 0.146 8.086 1.00 88.38 69 LYS A N 1
ATOM 559 C CA . LYS A 1 69 ? -15.119 -0.928 7.081 1.00 88.38 69 LYS A CA 1
ATOM 560 C C . LYS A 1 69 ? -14.875 -0.422 5.655 1.00 88.38 69 LYS A C 1
ATOM 562 O O . LYS A 1 69 ? -14.458 -1.193 4.795 1.00 88.38 69 LYS A O 1
ATOM 567 N N . TYR A 1 70 ? -15.119 0.864 5.407 1.00 90.50 70 TYR A N 1
ATOM 568 C CA . TYR A 1 70 ? -14.858 1.501 4.115 1.00 90.50 70 TYR A CA 1
ATOM 569 C C . TYR A 1 70 ? -13.400 1.955 3.941 1.00 90.50 70 TYR A C 1
ATOM 571 O O . TYR A 1 70 ? -13.070 2.555 2.919 1.00 90.50 70 TYR A O 1
ATOM 579 N N . CYS A 1 71 ? -12.526 1.684 4.915 1.00 95.69 71 CYS A N 1
ATOM 580 C CA . CYS A 1 71 ? -11.104 1.974 4.804 1.00 95.69 71 CYS A CA 1
ATOM 581 C C . CYS A 1 71 ? -10.366 0.833 4.097 1.00 95.69 71 CYS A C 1
ATOM 583 O O . CYS A 1 71 ? -10.359 -0.306 4.566 1.00 95.69 71 CYS A O 1
ATOM 585 N N . ILE A 1 72 ? -9.700 1.150 2.988 1.00 97.06 72 ILE A N 1
ATOM 586 C CA . ILE A 1 72 ? -8.885 0.190 2.236 1.00 97.06 72 ILE A CA 1
ATOM 587 C C . ILE A 1 72 ? -7.446 0.272 2.740 1.00 97.06 72 ILE A C 1
ATOM 589 O O . ILE A 1 72 ? -6.879 1.356 2.861 1.00 97.06 72 ILE A O 1
ATOM 593 N N . GLN A 1 73 ? -6.839 -0.879 3.013 1.00 97.44 73 GLN A N 1
ATOM 594 C CA . GLN A 1 73 ? -5.465 -0.959 3.498 1.00 97.44 73 GLN A CA 1
ATOM 595 C C . GLN A 1 73 ? -4.630 -1.852 2.589 1.00 97.44 73 GLN A C 1
ATOM 597 O O . GLN A 1 73 ? -4.993 -2.998 2.325 1.00 97.44 73 GLN A O 1
ATOM 602 N N . LEU A 1 74 ? -3.494 -1.325 2.143 1.00 98.44 74 LEU A N 1
ATOM 603 C CA . LEU A 1 74 ? -2.499 -2.024 1.344 1.00 98.44 74 LEU A CA 1
ATOM 604 C C . LEU A 1 74 ? -1.198 -2.089 2.150 1.00 98.44 74 LEU A C 1
ATOM 606 O O . LEU A 1 74 ? -0.615 -1.056 2.469 1.00 98.44 74 LEU A O 1
ATOM 610 N N . ALA A 1 75 ? -0.744 -3.293 2.490 1.00 98.38 75 ALA A N 1
ATOM 611 C CA . ALA A 1 75 ? 0.471 -3.514 3.271 1.00 98.38 75 ALA A CA 1
ATOM 612 C C . ALA A 1 75 ? 1.506 -4.286 2.453 1.00 98.38 75 ALA A C 1
ATOM 614 O O . ALA A 1 75 ? 1.177 -5.294 1.829 1.00 98.38 75 ALA A O 1
ATOM 615 N N . ALA A 1 76 ? 2.757 -3.829 2.494 1.00 98.19 76 ALA A N 1
ATOM 616 C CA . ALA A 1 76 ? 3.834 -4.402 1.693 1.00 98.19 76 ALA A CA 1
ATOM 617 C C . ALA A 1 76 ? 4.189 -5.850 2.063 1.00 98.19 76 ALA A C 1
ATOM 619 O O . ALA A 1 76 ? 4.667 -6.605 1.217 1.00 98.19 76 ALA A O 1
ATOM 620 N N . CYS A 1 77 ? 3.991 -6.244 3.323 1.00 98.00 77 CYS A N 1
ATOM 621 C CA . CYS A 1 77 ? 4.349 -7.570 3.817 1.00 98.00 77 CYS A CA 1
ATOM 622 C C . CYS A 1 77 ? 3.533 -7.975 5.057 1.00 98.00 77 CYS A C 1
ATOM 624 O O . CYS A 1 77 ? 2.879 -7.142 5.691 1.00 98.00 77 CYS A O 1
ATOM 626 N N . ALA A 1 78 ? 3.570 -9.263 5.412 1.00 98.31 78 ALA A N 1
ATOM 627 C CA . ALA A 1 78 ? 2.919 -9.784 6.614 1.00 98.31 78 ALA A CA 1
ATOM 628 C C . ALA A 1 78 ? 3.580 -9.274 7.913 1.00 98.31 78 ALA A C 1
ATOM 630 O O . ALA A 1 78 ? 4.694 -8.750 7.913 1.00 98.31 78 ALA A O 1
ATOM 631 N N . ALA A 1 79 ? 2.906 -9.471 9.051 1.00 97.81 79 ALA A N 1
ATOM 632 C CA . ALA A 1 79 ? 3.337 -8.965 10.359 1.00 97.81 79 ALA A CA 1
ATOM 633 C C . ALA A 1 79 ? 4.731 -9.455 10.804 1.00 97.81 79 ALA A C 1
ATOM 635 O O . ALA A 1 79 ? 5.407 -8.789 11.582 1.00 97.81 79 ALA A O 1
ATOM 636 N N . ASN A 1 80 ? 5.185 -10.601 10.300 1.00 97.81 80 ASN A N 1
ATOM 637 C CA . ASN A 1 80 ? 6.467 -11.230 10.626 1.00 97.81 80 ASN A CA 1
ATOM 638 C C . ASN A 1 80 ? 7.470 -11.220 9.457 1.00 97.81 80 ASN A C 1
ATOM 640 O O . ASN A 1 80 ? 8.434 -11.983 9.475 1.00 97.81 80 ASN A O 1
ATOM 644 N N . GLN A 1 81 ? 7.239 -10.397 8.434 1.00 97.81 81 GLN A N 1
ATOM 645 C CA . GLN A 1 81 ? 8.089 -10.321 7.249 1.00 97.81 81 GLN A CA 1
ATOM 646 C C . GLN A 1 81 ? 8.874 -9.012 7.201 1.00 97.81 81 GLN A C 1
ATOM 648 O O . GLN A 1 81 ? 8.442 -7.979 7.705 1.00 97.81 81 GLN A O 1
ATOM 653 N N . ILE A 1 82 ? 10.042 -9.075 6.569 1.00 97.31 82 ILE A N 1
ATOM 654 C CA . ILE A 1 82 ? 10.934 -7.937 6.351 1.00 97.31 82 ILE A CA 1
ATOM 655 C C . ILE A 1 82 ? 11.024 -7.703 4.845 1.00 97.31 82 ILE A C 1
ATOM 657 O O . ILE A 1 82 ? 11.046 -8.661 4.068 1.00 97.31 82 ILE A O 1
ATOM 661 N N . LEU A 1 83 ? 11.063 -6.435 4.437 1.00 96.69 83 LEU A N 1
ATOM 662 C CA . LEU A 1 83 ? 11.245 -6.067 3.037 1.00 96.69 83 LEU A CA 1
ATOM 663 C C . LEU A 1 83 ? 12.589 -6.577 2.488 1.00 96.69 83 LEU A C 1
ATOM 665 O O . LEU A 1 83 ? 13.570 -6.682 3.232 1.00 96.69 83 LEU A O 1
ATOM 669 N N . PRO A 1 84 ? 12.664 -6.897 1.184 1.00 94.69 84 PRO A N 1
ATOM 670 C CA . PRO A 1 84 ? 13.903 -7.356 0.576 1.00 94.69 84 PRO A CA 1
ATOM 671 C C . PRO A 1 84 ? 14.995 -6.280 0.660 1.00 94.69 84 PRO A C 1
ATOM 673 O O . PRO A 1 84 ? 14.754 -5.113 0.374 1.00 94.69 84 PRO A O 1
ATOM 676 N N . MET A 1 85 ? 16.220 -6.695 0.993 1.00 93.81 85 MET A N 1
ATOM 677 C CA . MET A 1 85 ? 17.406 -5.821 1.069 1.00 93.81 85 MET A CA 1
ATOM 678 C C . MET A 1 85 ? 18.347 -5.992 -0.135 1.00 93.81 85 MET A C 1
ATOM 680 O O . MET A 1 85 ? 19.530 -5.666 -0.063 1.00 93.81 85 MET A O 1
ATOM 684 N N . ASN A 1 86 ? 17.853 -6.568 -1.234 1.00 92.56 86 ASN A N 1
ATOM 685 C CA . ASN A 1 86 ? 18.653 -6.767 -2.440 1.00 92.56 86 ASN A CA 1
ATOM 686 C C . ASN A 1 86 ? 18.981 -5.398 -3.079 1.00 92.56 86 ASN A C 1
ATOM 688 O O . ASN A 1 86 ? 18.041 -4.664 -3.378 1.00 92.56 86 ASN A O 1
ATOM 692 N N . PRO A 1 87 ? 20.262 -5.065 -3.336 1.00 91.75 87 PRO A N 1
ATOM 693 C CA . PRO A 1 87 ? 20.655 -3.781 -3.926 1.00 91.75 87 PRO A CA 1
ATOM 694 C C . PRO A 1 87 ? 20.151 -3.561 -5.362 1.00 91.75 87 PRO A C 1
ATOM 696 O O . PRO A 1 87 ? 20.099 -2.420 -5.813 1.00 91.75 87 PRO A O 1
ATOM 699 N N . ASP A 1 88 ? 19.769 -4.624 -6.077 1.00 89.50 88 ASP A N 1
ATOM 700 C CA . ASP A 1 88 ? 19.179 -4.527 -7.420 1.00 89.50 88 ASP A CA 1
ATOM 701 C C . ASP A 1 88 ? 17.707 -4.078 -7.394 1.00 89.50 88 ASP A C 1
ATOM 703 O O . ASP A 1 88 ? 17.114 -3.825 -8.447 1.00 89.50 88 ASP A O 1
ATOM 707 N N . LEU A 1 89 ? 17.094 -4.026 -6.209 1.00 90.56 89 LEU A N 1
ATOM 708 C CA . LEU A 1 89 ? 15.704 -3.639 -6.010 1.00 90.56 89 LEU A CA 1
ATOM 709 C C . LEU A 1 89 ? 15.623 -2.268 -5.325 1.00 90.56 89 LEU A C 1
ATOM 711 O O . LEU A 1 89 ? 16.480 -1.927 -4.508 1.00 90.56 89 LEU A O 1
ATOM 715 N N . PRO A 1 90 ? 14.588 -1.470 -5.633 1.00 92.12 90 PRO A N 1
ATOM 716 C CA . PRO A 1 90 ? 14.336 -0.240 -4.899 1.00 92.12 90 PRO A CA 1
ATOM 717 C C . PRO A 1 90 ? 13.956 -0.545 -3.441 1.00 92.12 90 PRO A C 1
ATOM 719 O O . PRO A 1 90 ? 13.316 -1.558 -3.155 1.00 92.12 90 PRO A O 1
ATOM 722 N N . ALA A 1 91 ? 14.329 0.348 -2.522 1.00 92.94 91 ALA A N 1
ATOM 723 C CA . ALA A 1 91 ? 13.980 0.215 -1.104 1.00 92.94 91 ALA A CA 1
ATOM 724 C C . ALA A 1 91 ? 12.465 0.361 -0.858 1.00 92.94 91 ALA A C 1
ATOM 726 O O . ALA A 1 91 ? 11.932 -0.231 0.073 1.00 92.94 91 ALA A O 1
ATOM 727 N N . ASP A 1 92 ? 11.780 1.113 -1.720 1.00 93.88 92 ASP A N 1
ATOM 728 C CA . ASP A 1 92 ? 10.336 1.348 -1.759 1.00 93.88 92 ASP A CA 1
ATOM 729 C C . ASP A 1 92 ? 9.655 0.435 -2.796 1.00 93.88 92 ASP A C 1
ATOM 731 O O . ASP A 1 92 ? 8.891 0.878 -3.658 1.00 93.88 92 ASP A O 1
ATOM 735 N N . ILE A 1 93 ? 9.986 -0.862 -2.776 1.00 94.62 93 ILE A N 1
ATOM 736 C CA . ILE A 1 93 ? 9.538 -1.822 -3.797 1.00 94.62 93 ILE A CA 1
ATOM 737 C C . ILE A 1 93 ? 8.018 -1.913 -3.906 1.00 94.62 93 ILE A C 1
ATOM 739 O O . ILE A 1 93 ? 7.490 -2.012 -5.0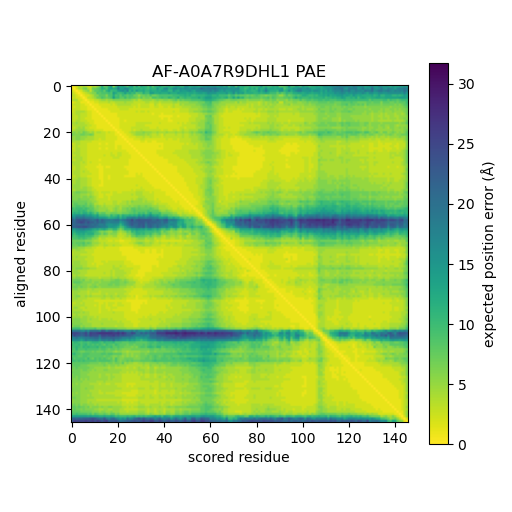14 1.00 94.62 93 ILE A O 1
ATOM 743 N N . PHE A 1 94 ? 7.301 -1.842 -2.785 1.00 97.50 94 PHE A N 1
ATOM 744 C CA . PHE A 1 94 ? 5.848 -1.938 -2.797 1.00 97.50 94 PHE A CA 1
ATOM 745 C C . PHE A 1 94 ? 5.226 -0.688 -3.417 1.00 97.50 94 PHE A C 1
ATOM 747 O O . PHE A 1 94 ? 4.400 -0.791 -4.326 1.00 97.50 94 PHE A O 1
ATOM 754 N N . THR A 1 95 ? 5.699 0.493 -3.017 1.00 96.94 95 THR A N 1
ATOM 755 C CA . THR A 1 95 ? 5.294 1.766 -3.621 1.00 96.94 95 THR A CA 1
ATOM 756 C C . THR A 1 95 ? 5.633 1.804 -5.109 1.00 96.94 95 THR A C 1
ATOM 758 O O . THR A 1 95 ? 4.796 2.199 -5.924 1.00 96.94 95 THR A O 1
ATOM 761 N N . SER A 1 96 ? 6.818 1.329 -5.496 1.00 95.50 96 SER A N 1
ATOM 762 C CA . SER A 1 96 ? 7.252 1.228 -6.893 1.00 95.50 96 SER A CA 1
ATOM 763 C C . SER A 1 96 ? 6.333 0.328 -7.725 1.00 95.50 96 SER A C 1
ATOM 765 O O . SER A 1 96 ? 6.001 0.691 -8.856 1.00 95.50 96 SER A O 1
ATOM 767 N N . CYS A 1 97 ? 5.870 -0.800 -7.175 1.00 95.88 97 CYS A N 1
ATOM 768 C CA . CYS A 1 97 ? 4.889 -1.682 -7.816 1.00 95.88 97 CYS A CA 1
ATOM 769 C C . CYS A 1 97 ? 3.525 -1.019 -8.016 1.00 95.88 97 CYS A C 1
ATOM 771 O O . CYS A 1 97 ? 2.913 -1.209 -9.065 1.00 95.88 97 CYS A O 1
ATOM 773 N N . LEU A 1 98 ? 3.061 -0.227 -7.049 1.00 96.94 98 LEU A N 1
ATOM 774 C CA . LEU A 1 98 ? 1.764 0.450 -7.130 1.00 96.94 98 LEU A CA 1
ATOM 775 C C . LEU A 1 98 ? 1.787 1.678 -8.050 1.00 96.94 98 LEU A C 1
ATOM 777 O O . LEU A 1 98 ? 0.799 1.963 -8.721 1.00 96.94 98 LEU A O 1
ATOM 781 N N . THR A 1 99 ? 2.900 2.414 -8.086 1.00 95.56 99 THR A N 1
ATOM 782 C CA . THR A 1 99 ? 2.974 3.727 -8.756 1.00 95.56 99 THR A CA 1
ATOM 783 C C . THR A 1 99 ? 3.737 3.704 -10.079 1.00 95.56 99 THR A C 1
ATOM 785 O O . THR A 1 99 ? 3.506 4.554 -10.938 1.00 95.56 99 THR A O 1
ATOM 788 N N . THR A 1 100 ? 4.627 2.728 -10.283 1.00 93.50 100 THR A N 1
ATOM 789 C CA . THR A 1 100 ? 5.441 2.587 -11.503 1.00 93.50 100 THR A CA 1
ATOM 790 C C . THR A 1 100 ? 5.535 1.132 -11.999 1.00 93.50 100 THR A C 1
ATOM 792 O O . THR A 1 100 ? 6.634 0.644 -12.288 1.00 93.50 100 THR A O 1
ATOM 795 N N . PRO A 1 101 ? 4.401 0.421 -12.165 1.00 94.38 101 PRO A N 1
ATOM 796 C CA . PRO A 1 101 ? 4.372 -1.027 -12.406 1.00 94.38 101 PRO A CA 1
ATOM 797 C C . PRO A 1 101 ? 5.204 -1.483 -13.614 1.00 94.38 101 PRO A C 1
ATOM 799 O O . PRO A 1 101 ? 5.941 -2.463 -13.532 1.00 94.38 101 PRO A O 1
ATOM 802 N N . ILE A 1 102 ? 5.166 -0.739 -14.725 1.00 93.12 102 ILE A N 1
ATOM 803 C CA . ILE A 1 102 ? 5.936 -1.075 -15.937 1.00 93.12 102 ILE A CA 1
ATOM 804 C C . ILE A 1 102 ? 7.443 -0.999 -15.689 1.00 93.12 102 ILE A C 1
ATOM 806 O O . ILE A 1 102 ? 8.209 -1.829 -16.176 1.00 93.12 102 ILE A O 1
ATOM 810 N N . LYS A 1 103 ? 7.877 -0.009 -14.906 1.00 89.75 103 LYS A N 1
ATOM 811 C CA . LYS A 1 103 ? 9.293 0.235 -14.639 1.00 89.75 103 LYS A CA 1
ATOM 812 C C . LYS A 1 103 ? 9.894 -0.856 -13.761 1.00 89.75 103 LYS A C 1
ATOM 814 O O . LYS A 1 103 ? 11.021 -1.276 -14.008 1.00 89.75 103 LYS A O 1
ATOM 819 N N . ILE A 1 104 ? 9.148 -1.305 -12.751 1.00 91.44 104 ILE A N 1
ATOM 820 C CA . ILE A 1 104 ? 9.603 -2.365 -11.849 1.00 91.44 104 ILE A CA 1
ATOM 821 C C . ILE A 1 104 ? 9.526 -3.747 -12.514 1.00 91.44 104 ILE A C 1
ATOM 823 O O . ILE A 1 104 ? 10.457 -4.535 -12.366 1.00 91.44 104 ILE A O 1
ATOM 827 N N . ALA A 1 105 ? 8.493 -4.012 -13.327 1.00 91.00 105 ALA A N 1
ATOM 828 C CA . ALA A 1 105 ? 8.314 -5.291 -14.020 1.00 91.00 105 ALA A CA 1
ATOM 829 C C . ALA A 1 105 ? 9.433 -5.589 -15.031 1.00 91.00 105 ALA A C 1
ATOM 831 O O . ALA A 1 105 ? 9.841 -6.737 -15.188 1.00 91.00 105 ALA A O 1
ATOM 832 N N . LEU A 1 106 ? 9.956 -4.558 -15.698 1.00 87.25 106 LEU A N 1
ATOM 833 C CA . LEU A 1 106 ? 10.985 -4.704 -16.733 1.00 87.25 106 LEU A CA 1
ATOM 834 C C . LEU A 1 106 ? 12.418 -4.679 -16.183 1.00 87.25 106 LEU A C 1
ATOM 836 O O . LEU A 1 106 ? 13.364 -4.727 -16.963 1.00 87.25 106 LEU A O 1
ATOM 840 N N . LYS A 1 107 ? 12.569 -4.684 -14.850 1.00 71.12 107 LYS A N 1
ATOM 841 C CA . LYS A 1 107 ? 13.824 -4.503 -14.113 1.00 71.12 107 LYS A CA 1
ATOM 842 C C . LYS A 1 107 ? 14.427 -3.112 -14.370 1.00 71.12 107 LYS A C 1
ATOM 844 O O . LYS A 1 107 ? 14.839 -2.743 -15.470 1.00 71.12 107 LYS A O 1
ATOM 849 N N . TRP A 1 108 ? 14.482 -2.309 -13.314 1.00 61.44 108 TRP A N 1
ATOM 850 C CA . TRP A 1 108 ? 15.151 -1.008 -13.310 1.00 61.44 108 TRP A CA 1
ATOM 851 C C . TRP A 1 108 ? 16.604 -1.132 -13.837 1.00 61.44 108 TRP A C 1
ATOM 853 O O . TRP A 1 108 ? 17.310 -2.009 -13.338 1.00 61.44 108 TRP A O 1
ATOM 863 N N . PRO A 1 109 ? 17.112 -0.307 -14.789 1.00 58.50 109 PRO A N 1
ATOM 864 C CA . PRO A 1 109 ? 16.516 0.817 -15.515 1.00 58.50 109 PRO A CA 1
ATOM 865 C C . PRO A 1 109 ? 16.557 0.614 -17.052 1.00 58.50 109 PRO A C 1
ATOM 867 O O . PRO A 1 109 ? 17.428 1.158 -17.738 1.00 58.50 109 PRO A O 1
ATOM 870 N N . THR A 1 110 ? 15.617 -0.127 -17.643 1.00 71.88 110 THR A N 1
ATOM 871 C CA . THR A 1 110 ? 15.509 -0.160 -19.115 1.00 71.88 110 THR A CA 1
ATOM 872 C C . THR A 1 110 ? 14.856 1.127 -19.633 1.00 71.88 110 THR A C 1
ATOM 874 O O . THR A 1 110 ? 13.738 1.471 -19.251 1.00 71.88 110 THR A O 1
ATOM 877 N N . ARG A 1 111 ? 15.544 1.872 -20.509 1.00 80.44 111 ARG A N 1
ATOM 878 C CA . ARG A 1 111 ? 14.972 3.052 -21.182 1.00 80.44 111 ARG A CA 1
ATOM 879 C C . ARG A 1 111 ? 14.169 2.606 -22.400 1.00 80.44 111 ARG A C 1
ATOM 881 O O . ARG A 1 111 ? 14.745 2.337 -23.449 1.00 80.44 111 ARG A O 1
ATOM 888 N N . ILE A 1 112 ? 12.851 2.538 -22.254 1.00 87.94 112 ILE A N 1
ATOM 889 C CA . ILE A 1 112 ? 11.936 2.196 -23.348 1.00 87.94 112 ILE A CA 1
ATOM 890 C C . ILE A 1 112 ? 11.434 3.495 -23.981 1.00 87.94 112 ILE A C 1
ATOM 892 O O . ILE A 1 112 ? 10.938 4.361 -23.256 1.00 87.94 112 ILE A O 1
ATOM 896 N N . PRO A 1 113 ? 11.573 3.670 -25.305 1.00 90.56 113 PRO A N 1
ATOM 897 C CA . PRO A 1 113 ? 11.096 4.868 -25.974 1.00 90.56 113 PRO A CA 1
ATOM 898 C C . PRO A 1 113 ? 9.566 4.919 -25.965 1.00 90.56 113 PRO A C 1
ATOM 900 O O . PRO A 1 113 ? 8.888 3.901 -26.134 1.00 90.56 113 PRO A O 1
ATOM 903 N N . GLY A 1 114 ? 9.022 6.126 -25.819 1.00 91.38 114 GLY A N 1
ATOM 904 C CA . GLY A 1 114 ? 7.586 6.356 -25.895 1.00 91.38 114 GLY A CA 1
ATOM 905 C C . GLY A 1 114 ? 7.000 7.107 -24.716 1.00 91.38 114 GLY A C 1
ATOM 906 O O . GLY A 1 114 ? 7.714 7.643 -23.872 1.00 91.38 114 GLY A O 1
ATOM 907 N N . GLN A 1 115 ? 5.672 7.126 -24.674 1.00 91.38 115 GLN A N 1
ATOM 908 C CA . GLN A 1 115 ? 4.884 7.733 -23.609 1.00 91.38 115 GLN A CA 1
ATOM 909 C C . GLN A 1 115 ? 3.830 6.731 -23.135 1.00 91.38 115 GLN A C 1
ATOM 911 O O . GLN A 1 115 ? 3.216 6.053 -23.952 1.00 91.38 115 GLN A O 1
ATOM 916 N N . LEU A 1 116 ? 3.583 6.665 -21.822 1.00 90.00 116 LEU A N 1
ATOM 917 C CA . LEU A 1 116 ? 2.629 5.715 -21.220 1.00 90.00 116 LEU A CA 1
ATOM 918 C C . LEU A 1 116 ? 1.203 5.838 -21.781 1.00 90.00 116 LEU A C 1
ATOM 920 O O . LEU A 1 116 ? 0.472 4.851 -21.828 1.00 90.00 116 LEU A O 1
ATOM 924 N N . ASN A 1 117 ? 0.825 7.043 -22.215 1.00 91.69 117 ASN A N 1
ATOM 925 C CA . ASN A 1 117 ? -0.509 7.345 -22.731 1.00 91.69 117 ASN A CA 1
ATOM 926 C C . ASN A 1 117 ? -0.620 7.164 -24.254 1.00 91.69 117 ASN A C 1
ATOM 928 O O . ASN A 1 117 ? -1.730 7.185 -24.783 1.00 91.69 117 ASN A O 1
ATOM 932 N N . ASP A 1 118 ? 0.500 6.995 -24.967 1.00 93.88 118 ASP A N 1
ATOM 933 C CA . ASP A 1 118 ? 0.504 6.825 -26.420 1.00 93.88 118 ASP A CA 1
ATOM 934 C C . ASP A 1 118 ? 0.693 5.355 -26.793 1.00 93.88 118 ASP A C 1
ATOM 936 O O . ASP A 1 118 ? 1.819 4.851 -26.858 1.00 93.88 118 ASP A O 1
ATOM 940 N N . ARG A 1 119 ? -0.425 4.686 -27.097 1.00 92.69 119 ARG A N 1
ATOM 941 C CA . ARG A 1 119 ? -0.451 3.289 -27.553 1.00 92.69 119 ARG A CA 1
ATOM 942 C C . ARG A 1 119 ? 0.321 3.058 -28.850 1.00 92.69 119 ARG A C 1
ATOM 944 O O . ARG A 1 119 ? 0.601 1.927 -29.172 1.00 92.69 119 ARG A O 1
ATOM 951 N N . ARG A 1 120 ? 0.708 4.085 -29.610 1.00 94.50 120 ARG A N 1
ATOM 952 C CA . ARG A 1 120 ? 1.559 3.890 -30.800 1.00 94.50 120 ARG A CA 1
ATOM 953 C C . ARG A 1 120 ? 3.026 3.682 -30.439 1.00 94.50 120 ARG A C 1
ATOM 955 O O . ARG A 1 120 ? 3.826 3.309 -31.294 1.00 94.50 120 ARG A O 1
ATOM 962 N N . THR A 1 121 ? 3.396 3.965 -29.193 1.00 95.38 121 THR A N 1
ATOM 963 C CA . THR A 1 121 ? 4.760 3.807 -28.697 1.00 95.38 121 THR A CA 1
ATOM 964 C C . THR A 1 121 ? 4.930 2.480 -27.970 1.00 95.38 121 THR A C 1
ATOM 966 O O . THR A 1 121 ? 3.992 1.982 -27.352 1.00 95.38 121 THR A O 1
ATOM 969 N N . MET A 1 122 ? 6.149 1.931 -27.975 1.00 92.62 122 MET A N 1
ATOM 970 C CA . MET A 1 122 ? 6.449 0.674 -27.274 1.00 92.62 122 MET A CA 1
ATOM 971 C C . MET A 1 122 ? 6.090 0.742 -25.785 1.00 92.62 122 MET A C 1
ATOM 973 O O . MET A 1 122 ? 5.543 -0.210 -25.235 1.00 92.62 122 MET A O 1
ATOM 977 N N . LEU A 1 123 ? 6.376 1.878 -25.137 1.00 93.75 123 LEU A N 1
ATOM 978 C CA . LEU A 1 123 ? 6.040 2.083 -23.731 1.00 93.75 123 LEU A CA 1
ATOM 979 C C . LEU A 1 123 ? 4.521 2.086 -23.488 1.00 93.75 123 LEU A C 1
ATOM 981 O O . LEU A 1 123 ? 4.064 1.503 -22.507 1.00 93.75 123 LEU A O 1
ATOM 985 N N . GLY A 1 124 ? 3.744 2.725 -24.365 1.00 94.81 124 GLY A N 1
ATOM 986 C CA . GLY A 1 124 ? 2.287 2.770 -24.242 1.00 94.81 124 GLY A CA 1
ATOM 987 C C . GLY A 1 124 ? 1.609 1.434 -24.551 1.00 94.81 124 GLY A C 1
ATOM 988 O O . GLY A 1 12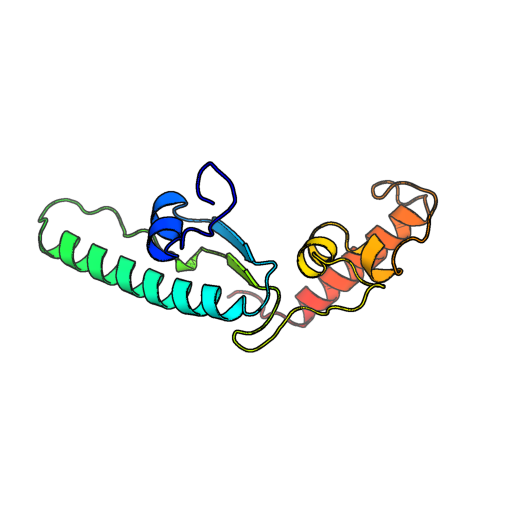4 ? 0.681 1.067 -23.835 1.00 94.81 124 GLY A O 1
ATOM 989 N N . GLU A 1 125 ? 2.095 0.674 -25.541 1.00 95.81 125 GLU A N 1
ATOM 990 C CA . GLU A 1 125 ? 1.643 -0.708 -25.793 1.00 95.81 125 GLU A CA 1
ATOM 991 C C . GLU A 1 125 ? 1.872 -1.597 -24.564 1.00 95.81 125 GLU A C 1
ATOM 993 O O . GLU A 1 125 ? 0.949 -2.257 -24.094 1.00 95.81 125 GLU A O 1
ATOM 998 N N . LEU A 1 126 ? 3.076 -1.568 -23.976 1.00 94.31 126 LEU A N 1
ATOM 999 C CA . LEU A 1 126 ? 3.382 -2.344 -22.768 1.00 94.31 126 LEU A CA 1
ATOM 1000 C C . LEU A 1 126 ? 2.493 -1.955 -21.586 1.00 94.31 126 LEU A C 1
ATOM 1002 O O . LEU A 1 126 ? 2.005 -2.833 -20.877 1.00 94.31 126 LEU A O 1
ATOM 1006 N N . ASN A 1 127 ? 2.264 -0.654 -21.386 1.00 94.62 127 ASN A N 1
ATOM 1007 C CA . ASN A 1 127 ? 1.352 -0.167 -20.358 1.00 94.62 127 ASN A CA 1
ATOM 1008 C C . ASN A 1 127 ? -0.072 -0.691 -20.577 1.00 94.62 127 ASN A C 1
ATOM 1010 O O . ASN A 1 127 ? -0.705 -1.174 -19.644 1.00 94.62 127 ASN A O 1
ATOM 1014 N N . TRP A 1 128 ? -0.554 -0.665 -21.821 1.00 95.69 128 TRP A N 1
ATOM 1015 C CA . TRP A 1 128 ? -1.894 -1.133 -22.148 1.00 95.69 128 TRP A CA 1
ATOM 1016 C C . TRP A 1 128 ? -2.052 -2.649 -21.983 1.00 95.69 128 TRP A C 1
ATOM 1018 O O . TRP A 1 128 ? -3.044 -3.098 -21.406 1.00 95.69 128 TRP A O 1
ATOM 1028 N N . ILE A 1 129 ? -1.059 -3.430 -22.418 1.00 96.31 129 ILE A N 1
ATOM 1029 C CA . ILE A 1 129 ? -1.012 -4.883 -22.206 1.00 96.31 129 ILE A CA 1
ATOM 1030 C C . ILE A 1 129 ? -1.008 -5.199 -20.709 1.00 96.31 129 ILE A C 1
ATOM 1032 O O . ILE A 1 129 ? -1.772 -6.054 -20.265 1.00 96.31 129 ILE A O 1
ATOM 1036 N N . PHE A 1 130 ? -0.184 -4.501 -19.923 1.00 95.81 130 PHE A N 1
ATOM 1037 C CA . PHE A 1 130 ? -0.129 -4.689 -18.476 1.00 95.81 130 PHE A CA 1
ATOM 1038 C C . PHE A 1 130 ? -1.493 -4.434 -17.829 1.00 95.81 130 PHE A C 1
ATOM 1040 O O . PHE A 1 130 ? -1.975 -5.305 -17.111 1.00 95.81 130 PHE A O 1
ATOM 1047 N N . THR A 1 131 ? -2.149 -3.310 -18.147 1.00 96.06 131 THR A N 1
ATOM 1048 C CA . THR A 1 131 ? -3.505 -3.006 -17.660 1.00 96.06 131 THR A CA 1
ATOM 1049 C C . THR A 1 131 ? -4.504 -4.099 -18.040 1.00 96.06 131 THR A C 1
ATOM 1051 O O . THR A 1 131 ? -5.263 -4.556 -17.190 1.00 96.06 131 THR A O 1
ATOM 1054 N N . ALA A 1 132 ? -4.488 -4.567 -19.292 1.00 97.94 132 ALA A N 1
ATOM 1055 C CA . ALA A 1 132 ? -5.399 -5.615 -19.745 1.00 97.94 132 ALA A CA 1
AT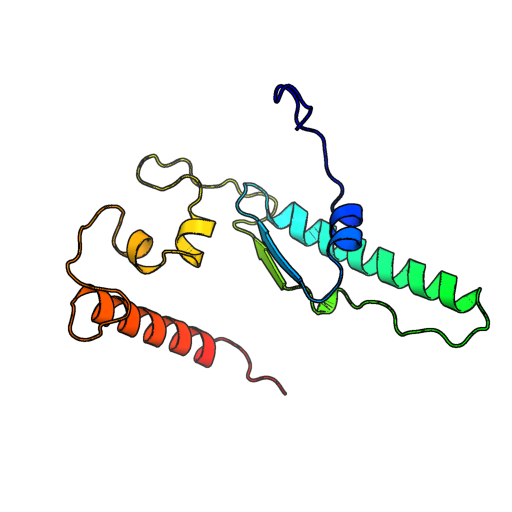OM 1056 C C . ALA A 1 132 ? -5.188 -6.934 -18.985 1.00 97.94 132 ALA A C 1
ATOM 1058 O O . ALA A 1 132 ? -6.157 -7.590 -18.599 1.00 97.94 132 ALA A O 1
ATOM 1059 N N . ILE A 1 133 ? -3.932 -7.317 -18.735 1.00 97.94 133 ILE A N 1
ATOM 1060 C CA . ILE A 1 133 ? -3.596 -8.515 -17.960 1.00 97.94 133 ILE A CA 1
ATOM 1061 C C . ILE A 1 133 ? -4.052 -8.359 -16.507 1.00 97.94 133 ILE A C 1
ATOM 1063 O O . ILE A 1 133 ? -4.718 -9.258 -15.993 1.00 97.94 133 ILE A O 1
ATOM 1067 N N . THR A 1 134 ? -3.738 -7.242 -15.842 1.00 97.12 134 THR A N 1
ATOM 1068 C CA . THR A 1 134 ? -4.107 -7.041 -14.431 1.00 97.12 134 THR A CA 1
ATOM 1069 C C . THR A 1 134 ? -5.618 -6.989 -14.229 1.00 97.12 134 THR A C 1
ATOM 1071 O O . THR A 1 134 ? -6.117 -7.629 -13.303 1.00 97.12 134 THR A O 1
ATOM 1074 N N . ASP A 1 135 ? -6.354 -6.322 -15.122 1.00 97.31 135 ASP A N 1
ATOM 1075 C CA . ASP A 1 135 ? -7.822 -6.288 -15.084 1.00 97.31 135 ASP A CA 1
ATOM 1076 C C . ASP A 1 135 ? -8.411 -7.681 -15.314 1.00 97.31 135 ASP A C 1
ATOM 1078 O O . ASP A 1 135 ? -9.336 -8.095 -14.616 1.00 97.31 135 ASP A O 1
ATOM 1082 N N . THR A 1 136 ? -7.840 -8.447 -16.249 1.00 98.19 136 THR A N 1
ATOM 1083 C CA . THR A 1 136 ? -8.274 -9.824 -16.520 1.00 98.19 136 THR A CA 1
ATOM 1084 C C . THR A 1 136 ? -8.043 -10.726 -15.310 1.00 98.19 136 THR A C 1
ATOM 1086 O O . THR A 1 136 ? -8.914 -11.526 -14.968 1.00 98.19 136 THR A O 1
ATOM 1089 N N . ILE A 1 137 ? -6.896 -10.611 -14.635 1.00 97.81 137 ILE A N 1
ATOM 1090 C CA . ILE A 1 137 ? -6.619 -11.374 -13.411 1.00 97.81 137 ILE A CA 1
ATOM 1091 C C . ILE A 1 137 ? -7.641 -11.011 -12.332 1.00 97.81 137 ILE A C 1
ATOM 1093 O O . ILE A 1 137 ? -8.258 -11.912 -11.763 1.00 97.81 137 ILE A O 1
ATOM 1097 N N . ALA A 1 138 ? -7.864 -9.718 -12.085 1.00 96.31 138 ALA A N 1
ATOM 1098 C CA . ALA A 1 138 ? -8.827 -9.252 -11.091 1.00 96.31 138 ALA A CA 1
ATOM 1099 C C . ALA A 1 138 ? -10.247 -9.763 -11.387 1.00 96.31 138 ALA A C 1
ATOM 1101 O O . ALA A 1 138 ? -10.879 -10.349 -10.509 1.00 96.31 138 ALA A O 1
ATOM 1102 N N . TRP A 1 139 ? -10.709 -9.624 -12.633 1.00 96.50 139 TRP A N 1
ATOM 1103 C CA . TRP A 1 139 ? -12.044 -10.044 -13.069 1.00 96.50 139 TRP A CA 1
ATOM 1104 C C . TRP A 1 139 ? -12.293 -11.549 -12.926 1.00 96.50 139 TRP A C 1
ATOM 1106 O O . TRP A 1 139 ? -13.415 -11.971 -12.651 1.00 96.50 139 TRP A O 1
ATOM 1116 N N . ASN A 1 140 ? -11.259 -12.368 -13.131 1.00 97.38 140 ASN A N 1
ATOM 1117 C CA . ASN A 1 140 ? -11.374 -13.823 -13.030 1.00 97.38 140 ASN A CA 1
ATOM 1118 C C . ASN A 1 140 ? -11.133 -14.362 -11.613 1.00 97.38 140 ASN A C 1
ATOM 1120 O O . ASN A 1 140 ? -11.553 -15.479 -11.321 1.00 97.38 140 ASN A O 1
ATOM 1124 N N . THR A 1 141 ? -10.450 -13.607 -10.749 1.00 97.38 141 THR A N 1
ATOM 1125 C CA . THR A 1 141 ? -10.056 -14.075 -9.408 1.00 97.38 141 THR A CA 1
ATOM 1126 C C . THR A 1 141 ? -11.019 -13.608 -8.325 1.00 97.38 141 THR A C 1
ATOM 1128 O O . THR A 1 141 ? -11.289 -14.345 -7.378 1.00 97.38 141 THR A O 1
ATOM 1131 N N . LEU A 1 142 ? -11.514 -12.374 -8.426 1.00 95.62 142 LEU A N 1
ATOM 1132 C CA . LEU A 1 142 ? -12.355 -11.782 -7.394 1.00 95.62 142 LEU A CA 1
ATOM 1133 C C . LEU A 1 142 ? -13.822 -12.197 -7.576 1.00 95.62 142 LEU A C 1
ATOM 1135 O O . LEU A 1 142 ? -14.293 -12.322 -8.710 1.00 95.62 142 LEU A O 1
ATOM 1139 N N . PRO A 1 143 ? -14.571 -12.392 -6.475 1.00 95.62 143 PRO A N 1
ATOM 1140 C CA . PRO A 1 143 ? -16.004 -12.614 -6.563 1.00 95.62 143 PRO A CA 1
ATOM 1141 C C . PRO A 1 143 ? -16.676 -11.392 -7.192 1.00 95.62 143 PRO A C 1
ATOM 1143 O O . PRO A 1 143 ? -16.305 -10.245 -6.931 1.00 95.62 143 PRO A O 1
ATOM 1146 N N . ARG A 1 144 ? -17.692 -11.640 -8.018 1.00 91.50 144 ARG A N 1
ATOM 1147 C CA . ARG A 1 144 ? -18.568 -10.575 -8.510 1.00 91.50 144 ARG A CA 1
ATOM 1148 C C . ARG A 1 144 ? -19.428 -10.146 -7.326 1.00 91.50 144 ARG A C 1
ATOM 1150 O O . ARG A 1 144 ? -20.026 -11.011 -6.697 1.00 91.50 144 ARG A O 1
ATOM 1157 N N . GLY A 1 145 ? -19.415 -8.858 -6.985 1.00 77.31 145 GLY A N 1
ATOM 1158 C CA . GLY A 1 145 ? -20.232 -8.347 -5.884 1.00 77.31 145 GLY A CA 1
ATOM 1159 C C . GLY A 1 145 ? -21.704 -8.688 -6.113 1.00 77.31 145 GLY A C 1
ATOM 1160 O O . GLY A 1 145 ? -22.217 -8.426 -7.202 1.00 77.31 145 GLY A O 1
ATOM 1161 N N . GLU A 1 146 ? -22.330 -9.308 -5.111 1.00 41.81 146 GLU A N 1
ATOM 1162 C CA . GLU A 1 146 ? -23.790 -9.350 -4.956 1.00 41.81 146 GLU A CA 1
ATOM 1163 C C . GLU A 1 146 ? -24.293 -8.034 -4.357 1.00 41.81 146 GLU A C 1
ATOM 1165 O O . GLU A 1 146 ? -23.596 -7.484 -3.468 1.00 41.81 146 GLU A O 1
#

InterPro domains:
  IPR004083 Regulatory associated protein of TOR [PTHR12848] (3-144)
  IPR029347 Raptor, N-terminal CASPase-like domain [PF14538] (3-40)

=== Feature glossary ===
Feature key, reading from the visual/contextual features back to the raw sequence:

Rendered structure images. Structure images are PyMOL renders from six orthogonal camera directions. Cartoon representation draws helices as coils and strands as arrows; sticks shows the backbone as bonds; surface shows the solvent-excluded envelope. Rainbow coloring maps sequence position to hue (blue→red, N→C); chain coloring assigns a distinct color per polypeptide.

Contact-map, Ramachandran, and PAE plots. Three diagnostic plots accompany the record. The Cα contact map visualizes the tertiary structure as a 2D adjacency matrix (8 Å cutoff, sequence-local contacts suppressed). The Ramachandran plot shows the distribution of backbone (φ, ψ) torsions, with points in the α and β basins reflecting secondary structure content. The PAE plot shows AlphaFold's inter-residue confidence as a color matrix.

InterPro / GO / CATH / organism. The annotation block draws on four external resources. InterPro: which protein families and domains the sequence belongs to. GO: standardized terms for what the protein does, what process it participates in, and where in the cell it acts. CATH: which structural fold it has in the CATH hierarchy. Organism: the species of origin.

Nearest PDB structures. Structural nearest neighbors (via Foldseek easy-search vs the PDB). Reported per hit: target PDB id, E-value, and alignment TM-score. A TM-score above ~0.5 is the conventional threshold for 'same fold'.

Predicted aligned error. Predicted aligned error is AlphaFold's pairwise confidence. Unlike pLDDT (per-residue), PAE is per-residue-pair and captures whether two parts of the structure are correctly placed relative to each other. Units are ångströms of expected positional error.

Solvent-accessible surface area. SASA measures how much of the protein is reachable by solvent. It is computed by rolling a water-sized probe over the atomic surface and summing the exposed area (Å²). Per-residue SASA distinguishes core (buried, low SASA) from surface (exposed, high SASA) residues; total SASA is a whole-molecule size measure.

B-factor. Crystallographic B-factors measure how much each 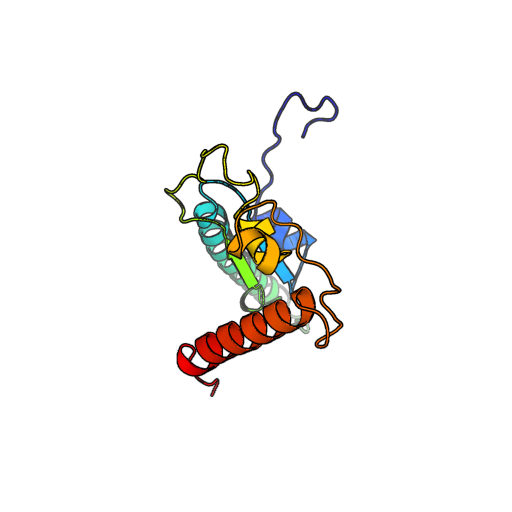atom's electron density is smeared out, in Å². They rise in mobile loops and surface residues and fall in the buried interior. In AlphaFold models this column is repurposed to hold pLDDT instead.

pLDDT. For AlphaFold models, the B-factor field carries pLDDT — the model's own estimate of local accuracy on a 0–100 scale. Regions with pLDDT<50 should be treated as essentially unmodeled; they often correspond to intrinsically disordered segments.

Backbone torsions (φ/ψ). φ (phi) and ψ (psi) are the two rotatable backbone dihedrals per residue: φ is the C(i-1)–N–Cα–C torsion, ψ is the N–Cα–C–N(i+1) torsion, both in degrees on (−180°, 180°]. α-helical residues cluster near (−60°, −45°); β-strand residues near (−120°, +130°). A Ramachandran plot is simply a scatter of (φ, ψ) for every residue.

Radius of gyration, Cα contacts, bounding box. Radius of gyration (Rg) is the root-mean-square distance of Cα atoms from t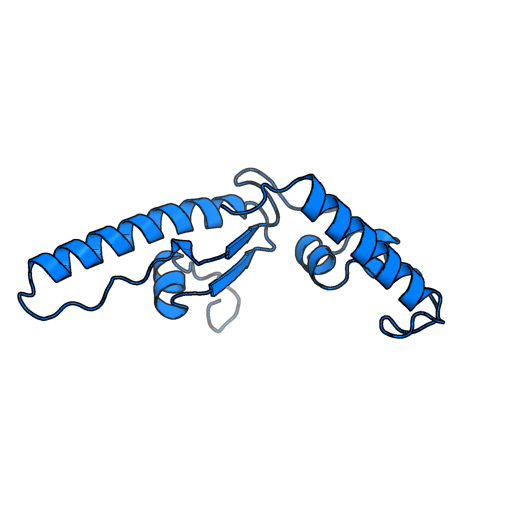heir centroid — a single number for overall size and compactness. A globular domain of N residues has Rg ≈ 2.2·N^0.38 Å; an extended or disordered chain has a much larger Rg. The Cα contact count is the number of residue pairs whose Cα atoms are within 8 Å and are more than four positions apart in sequence — a standard proxy for tertiary packing density. The bounding box is the smallest axis-aligned box enclosing all Cα atoms.

Secondary structure (3-state, P-SEA). Three-state secondary structure (P-SEA) collapses the eight DSSP classes into helix (a), strand (b), and coil (c). P-SEA assigns these from Cα geometry alone — distances and angles — without requiring backbone oxygens, so it works on any Cα trace.

Secondary structure (8-state, DSSP). Secondary structure is the local, repeating backbone conformation. DSSP classifies it into eight states by reading the hydrogen-bond network: three helix types (H, G, I), two β types (E, B), two non-regular types (T, S), and unstructured coil (-).

Foldseek 3Di. The Foldseek 3Di string encodes local tertiary geometry as a 20-letter alphabet — one character per residue — derived from the relative positions of nearby Cα atoms. Unlike the amino-acid sequence, 3Di is a direct function of the 3D structure, so two proteins with the same fold have similar 3Di strings even at low sequence identity.

mmCIF coordinates. Structure coordinates are given as an mmCIF _atom_site loop: one row per atom with element, residue name, chain id, sequence number, and x/y/z position in Å. Only the four main-chain atoms per residue are included here; side chains are omitted to keep the record compact.

Sequence. This is the polypeptide sequence — one letter per residue, N-terminus first. Length ranges from a few dozen residues for small domains to over a thousand for large multi-domain proteins.